Protein AF-A0ABD1BAP6-F1 (afdb_monomer)

Organism: NCBI:txid228776

pLDDT: mean 89.25, std 5.3, range [58.31, 95.31]

Sequence (173 aa):
MDGALLLIAANEPCPQPQTAEHLASVDMMHFEHIIILQNKIDLINEKAAIEQHSAIQKFITNTNAEDAPIVPVSAQLKYNIDVVCEYIVNKIPIPVRDFVSPPKMIVIRSFDVNKPGSEGNAMKGEVAGGSILRGVLRVNQLIEVRPGIVGKDELGNPKYTPIYSRIINLTLC

Solvent-accessible surface area (backbone atoms only — not comparable to full-atom values): 10666 Å² total; per-residue (Å²): 132,81,52,48,76,48,79,41,58,57,81,50,78,69,85,42,72,66,60,52,54,52,50,52,52,43,50,76,67,64,51,80,31,44,40,35,34,36,26,46,49,84,77,51,55,72,69,58,53,54,55,48,50,52,42,49,54,61,68,29,54,97,45,70,46,53,87,36,54,76,44,72,24,21,80,89,82,59,42,55,51,68,59,51,52,51,46,49,66,74,63,42,70,84,75,93,73,51,65,80,51,79,60,42,66,52,74,79,45,77,44,78,79,63,58,92,89,63,54,83,89,74,64,64,73,76,46,78,42,65,48,73,76,30,25,66,88,55,72,70,37,78,46,77,43,78,68,47,52,79,47,64,46,100,84,69,47,84,38,68,44,68,40,78,49,64,36,82,74,84,83,89,131

Structure (mmCIF, N/CA/C/O backbone):
data_AF-A0ABD1BAP6-F1
#
_entry.id   AF-A0ABD1BAP6-F1
#
loop_
_atom_site.group_PDB
_atom_site.id
_atom_site.type_symbol
_atom_site.label_atom_id
_atom_site.label_alt_id
_atom_site.label_comp_id
_atom_site.label_asym_id
_atom_site.label_entity_id
_atom_site.label_seq_id
_atom_site.pdbx_PDB_ins_code
_atom_site.Cartn_x
_atom_site.Cartn_y
_atom_site.Cartn_z
_atom_site.occupancy
_atom_site.B_iso_or_equiv
_atom_site.auth_seq_id
_atom_site.auth_comp_id
_atom_site.auth_asym_id
_atom_site.auth_atom_id
_atom_site.pdbx_PDB_model_num
ATOM 1 N N . MET A 1 1 ? -1.976 1.074 -4.741 1.00 72.62 1 MET A N 1
ATOM 2 C CA . MET A 1 1 ? -2.572 0.541 -3.502 1.00 72.62 1 MET A CA 1
ATOM 3 C C . MET A 1 1 ? -4.053 0.487 -3.779 1.00 72.62 1 MET A C 1
ATOM 5 O O . MET A 1 1 ? -4.549 1.443 -4.350 1.00 72.62 1 MET A O 1
ATOM 9 N N . ASP A 1 2 ? -4.707 -0.625 -3.472 1.00 78.88 2 ASP A N 1
ATOM 10 C CA . ASP A 1 2 ? -6.105 -0.849 -3.876 1.00 78.88 2 ASP A CA 1
ATOM 11 C C . ASP A 1 2 ? -7.069 -0.700 -2.676 1.00 78.88 2 ASP A C 1
ATOM 13 O O . ASP A 1 2 ? -8.281 -0.775 -2.817 1.00 78.88 2 ASP A O 1
ATOM 17 N N . GLY A 1 3 ? -6.511 -0.449 -1.488 1.00 86.19 3 GLY A N 1
ATOM 18 C CA . GLY A 1 3 ? -7.207 -0.141 -0.246 1.00 86.19 3 GLY A CA 1
ATOM 19 C C . GLY A 1 3 ? -6.203 0.250 0.841 1.00 86.19 3 GLY A C 1
ATOM 20 O O . GLY A 1 3 ? -4.989 0.085 0.656 1.00 86.19 3 GLY A O 1
ATOM 21 N N . ALA A 1 4 ? -6.697 0.771 1.963 1.00 88.56 4 ALA A N 1
ATOM 22 C CA . ALA A 1 4 ? -5.880 1.231 3.083 1.00 88.56 4 ALA A CA 1
ATOM 23 C C . ALA A 1 4 ? -6.414 0.724 4.433 1.00 88.56 4 ALA A C 1
ATOM 25 O O . ALA A 1 4 ? -7.621 0.636 4.651 1.00 88.56 4 ALA A O 1
ATOM 26 N N . LEU A 1 5 ? -5.498 0.422 5.357 1.00 91.06 5 LEU A N 1
ATOM 27 C CA . LEU A 1 5 ? -5.813 0.110 6.751 1.00 91.06 5 LEU A CA 1
ATOM 28 C C . LEU A 1 5 ? -5.326 1.264 7.631 1.00 91.06 5 LEU A C 1
ATOM 30 O O . LEU A 1 5 ? -4.119 1.503 7.7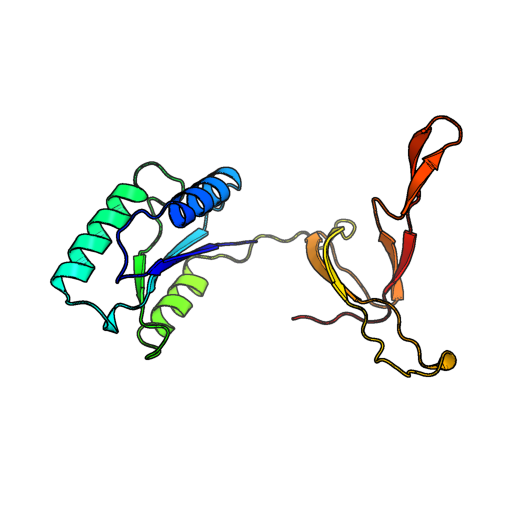16 1.00 91.06 5 LEU A O 1
ATOM 34 N N . LEU A 1 6 ? -6.244 1.974 8.284 1.00 91.06 6 LEU A N 1
ATOM 35 C CA . LEU A 1 6 ? -5.907 3.060 9.203 1.00 91.06 6 LEU A CA 1
ATOM 36 C C . LEU A 1 6 ? -5.822 2.517 10.629 1.00 91.06 6 LEU A C 1
ATOM 38 O O . LEU A 1 6 ? -6.836 2.216 11.250 1.00 91.06 6 LEU A O 1
ATOM 42 N N . LEU A 1 7 ? -4.607 2.394 11.155 1.00 91.88 7 LEU A N 1
ATOM 43 C CA . LEU A 1 7 ? -4.365 1.926 12.519 1.00 91.88 7 LEU A CA 1
ATOM 44 C C . LEU A 1 7 ? -4.417 3.090 13.513 1.00 91.88 7 LEU A C 1
ATOM 46 O O . LEU A 1 7 ? -3.666 4.055 13.382 1.00 91.88 7 LEU A O 1
ATOM 50 N N . ILE A 1 8 ? -5.263 2.961 14.535 1.00 92.06 8 ILE A N 1
ATOM 51 C CA . ILE A 1 8 ? -5.403 3.919 15.635 1.00 92.06 8 ILE A CA 1
ATOM 52 C C . ILE A 1 8 ? -5.196 3.170 16.948 1.00 92.06 8 ILE A C 1
ATOM 54 O O . ILE A 1 8 ? -5.847 2.161 17.217 1.00 92.06 8 ILE A O 1
ATOM 58 N N . ALA A 1 9 ? -4.254 3.639 17.761 1.00 92.31 9 ALA A N 1
ATOM 59 C CA . ALA A 1 9 ? -3.951 3.040 19.052 1.00 92.31 9 ALA A CA 1
ATOM 60 C C . ALA A 1 9 ? -5.021 3.418 20.084 1.00 92.31 9 ALA A C 1
ATOM 62 O O . ALA A 1 9 ? -5.311 4.594 20.294 1.00 92.31 9 ALA A O 1
ATOM 63 N N . ALA A 1 10 ? -5.603 2.421 20.747 1.00 90.62 10 ALA A N 1
ATOM 64 C CA . ALA A 1 10 ? -6.761 2.633 21.597 1.00 90.62 10 ALA A CA 1
ATOM 65 C C . ALA A 1 10 ? -6.418 3.327 22.929 1.00 90.62 10 ALA A C 1
ATOM 67 O O . ALA A 1 10 ? -7.218 4.027 23.538 1.00 90.62 10 ALA A O 1
ATOM 68 N N . ASN A 1 11 ? -5.170 3.164 23.360 1.00 88.88 11 ASN A N 1
ATOM 69 C CA . ASN A 1 11 ? -4.604 3.759 24.565 1.00 88.88 11 ASN A CA 1
ATOM 70 C C . ASN A 1 11 ? -4.135 5.214 24.375 1.00 88.88 11 ASN A C 1
ATOM 72 O O . ASN A 1 11 ? -3.578 5.794 25.305 1.00 88.88 11 ASN A O 1
ATOM 76 N N . GLU A 1 12 ? -4.278 5.779 23.177 1.00 88.50 12 GLU A N 1
ATOM 77 C CA . GLU A 1 12 ? -3.782 7.107 22.825 1.00 88.50 12 GLU A CA 1
ATOM 78 C C . GLU A 1 12 ? -4.941 8.046 22.448 1.00 88.50 12 GLU A C 1
ATOM 80 O O . GLU A 1 12 ? -5.963 7.600 21.914 1.00 88.50 12 GLU A O 1
ATOM 85 N N . PRO A 1 13 ? -4.816 9.358 22.723 1.00 83.50 13 PRO A N 1
ATOM 86 C CA . PRO A 1 13 ? -5.869 10.311 22.402 1.00 83.50 13 PRO A CA 1
ATOM 87 C C . PRO A 1 13 ? -6.060 10.420 20.885 1.00 83.50 13 PRO A C 1
ATOM 89 O O . PRO A 1 13 ? -5.094 10.536 20.131 1.00 83.50 13 PRO A O 1
ATOM 92 N N . CYS A 1 14 ? -7.319 10.408 20.445 1.00 82.50 14 CYS A N 1
ATOM 93 C CA . CYS A 1 14 ? -7.707 10.593 19.050 1.00 82.50 14 CYS A CA 1
ATOM 94 C C . CYS A 1 14 ? -8.337 11.986 18.863 1.00 82.50 14 CYS A C 1
ATOM 96 O O . CYS A 1 14 ? -9.224 12.335 19.648 1.00 82.50 14 CYS A O 1
ATOM 98 N N . PRO A 1 15 ? -7.951 12.760 17.830 1.00 80.06 15 PRO A N 1
ATOM 99 C CA . PRO A 1 15 ? -6.981 12.433 16.778 1.00 80.06 15 PRO A CA 1
ATOM 100 C C . PRO A 1 15 ? -5.526 12.759 17.151 1.00 80.06 15 PRO A C 1
ATOM 102 O O . PRO A 1 15 ? -5.247 13.741 17.836 1.00 80.06 15 PRO A O 1
ATOM 105 N N . GLN A 1 16 ? -4.586 11.962 16.635 1.00 85.88 16 GLN A N 1
ATOM 106 C CA . GLN A 1 16 ? -3.162 12.303 16.652 1.00 85.88 16 GLN A CA 1
ATOM 107 C C . GLN A 1 16 ? -2.760 13.063 15.381 1.00 85.88 16 GLN A C 1
ATOM 109 O O . GLN A 1 16 ? -3.329 12.794 14.320 1.00 85.88 16 GLN A O 1
ATOM 114 N N . PRO A 1 17 ? -1.729 13.932 15.435 1.00 85.88 17 PRO A N 1
ATOM 115 C CA . PRO A 1 17 ? -1.221 14.630 14.252 1.00 85.88 17 PRO A CA 1
ATOM 116 C C . PRO A 1 17 ? -0.864 13.683 13.096 1.00 85.88 17 PRO A C 1
ATOM 118 O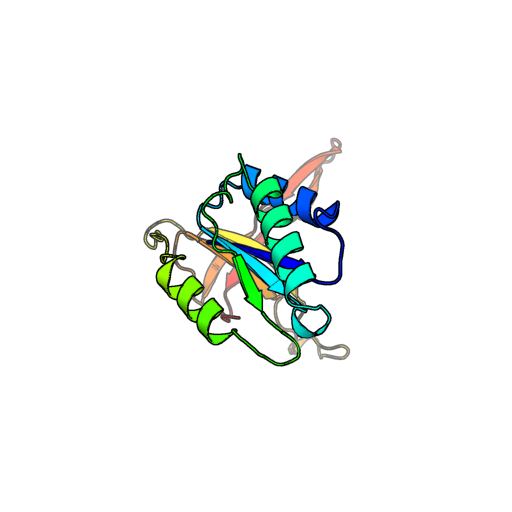 O . PRO A 1 17 ? -1.244 13.932 11.959 1.00 85.88 17 PRO A O 1
ATOM 121 N N . GLN A 1 18 ? -0.232 12.541 13.396 1.00 86.00 18 GLN A N 1
ATOM 122 C CA . GLN A 1 18 ? 0.123 11.534 12.386 1.00 86.00 18 GLN A CA 1
ATOM 123 C C . GLN A 1 18 ? -1.112 10.900 11.734 1.00 86.00 18 GLN A C 1
ATOM 125 O O . GLN A 1 18 ? -1.151 10.703 10.522 1.00 86.00 18 GLN A O 1
ATOM 130 N N . THR A 1 19 ? -2.150 10.600 12.521 1.00 85.56 19 THR A N 1
ATOM 131 C CA . THR A 1 19 ? -3.412 10.054 12.001 1.00 85.56 19 THR A CA 1
ATOM 132 C C . THR A 1 19 ? -4.099 11.054 11.071 1.00 85.56 19 THR A C 1
ATOM 134 O O . THR A 1 19 ? -4.644 10.649 10.047 1.00 85.56 19 THR A O 1
ATOM 137 N N . ALA A 1 20 ? -4.026 12.352 11.384 1.00 85.81 20 ALA A N 1
ATOM 138 C CA . ALA A 1 20 ? -4.556 13.412 10.532 1.00 85.81 20 ALA A CA 1
ATOM 139 C C . ALA A 1 20 ? -3.790 13.578 9.220 1.00 85.81 20 ALA A C 1
ATOM 141 O O . ALA A 1 20 ? -4.417 13.663 8.167 1.00 85.81 20 ALA A O 1
ATOM 142 N N . GLU A 1 21 ? -2.461 13.540 9.252 1.00 86.31 21 GLU A N 1
ATOM 143 C CA . GLU A 1 21 ? -1.644 13.590 8.035 1.00 86.31 21 GLU A CA 1
ATOM 144 C C . GLU A 1 21 ? -1.879 12.376 7.124 1.00 86.31 21 GLU A C 1
ATOM 146 O O . GLU A 1 21 ? -2.013 12.520 5.903 1.00 86.31 21 GLU A O 1
ATOM 151 N N . HIS A 1 22 ? -1.976 11.176 7.704 1.00 86.06 22 HIS A N 1
ATOM 152 C CA . HIS A 1 22 ? -2.268 9.965 6.942 1.00 86.06 22 HIS A CA 1
ATOM 153 C C . HIS A 1 22 ? -3.671 9.999 6.337 1.00 86.06 22 HIS A C 1
ATOM 155 O O . HIS A 1 22 ? -3.816 9.684 5.157 1.00 86.06 22 HIS A O 1
ATOM 161 N N . LEU A 1 23 ? -4.688 10.413 7.103 1.00 83.62 23 LEU A N 1
ATOM 162 C CA . LEU A 1 23 ? -6.051 10.519 6.587 1.00 83.62 23 LEU A CA 1
ATOM 163 C C . LEU A 1 23 ? -6.136 11.557 5.464 1.00 83.62 23 LEU A C 1
ATOM 165 O O . LEU A 1 23 ? -6.698 11.252 4.420 1.00 83.62 23 LEU A O 1
ATOM 169 N N . ALA A 1 24 ? -5.500 12.722 5.616 1.00 85.12 24 ALA A N 1
ATOM 170 C CA . ALA A 1 24 ? -5.448 13.739 4.564 1.00 85.12 24 ALA A CA 1
ATOM 171 C C . ALA A 1 24 ? -4.769 13.219 3.285 1.00 85.12 24 ALA A C 1
ATOM 173 O O . ALA A 1 24 ? -5.245 13.457 2.178 1.00 85.12 24 ALA A O 1
ATOM 174 N N . SER A 1 25 ? -3.682 12.456 3.424 1.00 83.50 25 SER A N 1
ATOM 175 C CA . SER A 1 25 ? -2.994 11.845 2.279 1.00 83.50 25 SER A CA 1
ATOM 176 C C . SER A 1 25 ? -3.877 10.821 1.561 1.00 83.50 25 SER A C 1
ATOM 178 O O . SER A 1 25 ? -3.926 10.790 0.333 1.00 83.50 25 SER A O 1
ATOM 180 N N . VAL A 1 26 ? -4.586 9.989 2.324 1.00 81.81 26 VAL A N 1
ATOM 181 C CA . VAL A 1 26 ? -5.533 8.987 1.813 1.00 81.81 26 VAL A CA 1
ATOM 182 C C . VAL A 1 26 ? -6.713 9.656 1.103 1.00 81.81 26 VAL A C 1
ATOM 184 O O . VAL A 1 26 ? -7.113 9.204 0.029 1.00 81.81 26 VAL A O 1
ATOM 187 N N . ASP A 1 27 ? -7.207 10.763 1.655 1.00 81.62 27 ASP A N 1
ATOM 188 C CA . ASP A 1 27 ? -8.289 11.570 1.094 1.00 81.62 27 ASP A CA 1
ATOM 189 C C . ASP A 1 27 ? -7.891 12.170 -0.267 1.00 81.62 27 ASP A C 1
ATOM 191 O O . ASP A 1 27 ? -8.634 12.055 -1.243 1.00 81.62 27 ASP A O 1
ATOM 195 N N . MET A 1 28 ? -6.661 12.691 -0.373 1.00 81.56 28 MET A N 1
ATOM 196 C CA . MET A 1 28 ? -6.085 13.206 -1.624 1.00 81.56 28 MET A CA 1
ATOM 197 C C . MET A 1 28 ? -5.821 12.122 -2.677 1.00 81.56 28 MET A C 1
ATOM 199 O O . MET A 1 28 ? -5.870 12.401 -3.873 1.00 81.56 28 MET A O 1
ATOM 203 N N . MET A 1 29 ? -5.498 10.897 -2.254 1.00 78.81 29 MET A N 1
ATOM 204 C CA . MET A 1 29 ? -5.275 9.767 -3.164 1.00 78.81 29 MET A CA 1
ATOM 205 C C . MET A 1 29 ? -6.580 9.107 -3.633 1.00 78.81 29 MET A C 1
ATOM 207 O O . MET A 1 29 ? -6.518 8.212 -4.475 1.00 78.81 29 MET A O 1
ATOM 211 N N . HIS A 1 30 ? -7.735 9.556 -3.124 1.00 73.75 30 HIS A N 1
ATOM 212 C CA . HIS A 1 30 ? -9.066 9.037 -3.449 1.00 73.75 30 HIS A CA 1
ATOM 213 C C . HIS A 1 30 ? -9.185 7.519 -3.262 1.00 73.75 30 HIS A C 1
ATOM 215 O O . HIS A 1 30 ? -9.751 6.815 -4.098 1.00 73.75 30 HIS A O 1
ATOM 221 N N . PHE A 1 31 ? -8.639 6.989 -2.163 1.00 77.25 31 PHE A N 1
ATOM 222 C CA . PHE A 1 31 ? -8.901 5.596 -1.813 1.00 77.25 31 PHE A CA 1
ATOM 223 C C . PHE A 1 31 ? -10.341 5.443 -1.322 1.00 77.25 31 PHE A C 1
ATOM 225 O O . PHE A 1 31 ? -10.697 5.956 -0.268 1.00 77.25 31 PHE A O 1
ATOM 232 N N . GLU A 1 32 ? -11.145 4.688 -2.068 1.00 75.62 32 GLU A N 1
ATOM 233 C CA . GLU A 1 32 ? -12.538 4.388 -1.707 1.00 75.62 32 GLU A CA 1
ATOM 234 C C . GLU A 1 32 ? -12.645 3.292 -0.634 1.00 75.62 32 GLU A C 1
ATOM 236 O O . GLU A 1 32 ? -13.639 3.192 0.081 1.00 75.62 32 GLU A O 1
ATOM 241 N N . HIS A 1 33 ? -11.624 2.440 -0.515 1.00 87.38 33 HIS A N 1
ATOM 242 C CA . HIS A 1 33 ? -11.662 1.264 0.350 1.00 87.38 33 HIS A CA 1
ATOM 243 C C . HIS A 1 33 ? -10.725 1.433 1.544 1.00 87.38 33 HIS A C 1
ATOM 245 O O . HIS A 1 33 ? -9.533 1.120 1.477 1.00 87.38 33 HIS A O 1
ATOM 251 N N . ILE A 1 34 ? -11.278 1.929 2.649 1.00 90.06 34 ILE A N 1
ATOM 252 C CA . ILE A 1 34 ? -10.555 2.167 3.901 1.00 90.06 34 ILE A CA 1
ATOM 253 C C . ILE A 1 34 ? -11.187 1.314 5.001 1.00 90.06 34 ILE A C 1
ATOM 255 O O . ILE A 1 34 ? -12.408 1.238 5.115 1.00 90.06 34 ILE A O 1
ATOM 259 N N . ILE A 1 35 ? -10.358 0.673 5.823 1.00 92.25 35 ILE A N 1
ATOM 260 C CA . ILE A 1 35 ? -10.787 -0.027 7.040 1.00 92.25 35 ILE A CA 1
ATOM 261 C C . ILE A 1 35 ? -10.016 0.573 8.210 1.00 92.25 35 ILE A C 1
ATOM 263 O O . ILE A 1 35 ? -8.788 0.683 8.162 1.00 92.25 35 ILE A O 1
ATOM 267 N N . ILE A 1 36 ? -10.722 0.961 9.266 1.00 92.62 36 ILE A N 1
ATOM 268 C CA . ILE A 1 36 ? -10.122 1.569 10.450 1.00 92.62 36 ILE A CA 1
ATOM 269 C C . ILE A 1 36 ? -9.962 0.491 11.516 1.00 92.62 36 ILE A C 1
ATOM 271 O O . ILE A 1 36 ? -10.895 -0.241 11.832 1.00 92.62 36 ILE A O 1
ATOM 275 N N . LEU A 1 37 ? -8.766 0.390 12.081 1.00 94.56 37 LEU A N 1
ATOM 276 C CA . LEU A 1 37 ? -8.400 -0.603 13.079 1.00 94.56 37 LEU A CA 1
ATOM 277 C C . LEU A 1 37 ? -8.112 0.096 14.405 1.00 94.56 37 LEU A C 1
ATOM 279 O O . LEU A 1 37 ? -7.094 0.775 14.548 1.00 94.56 37 LEU A O 1
ATOM 283 N N . GLN A 1 38 ? -8.988 -0.103 15.387 1.00 94.12 38 GLN A N 1
ATOM 284 C CA . GLN A 1 38 ? -8.774 0.350 16.760 1.00 94.12 38 GLN A CA 1
ATOM 285 C C . GLN A 1 38 ? -7.949 -0.713 17.496 1.00 94.12 38 GLN A C 1
ATOM 287 O O . GLN A 1 38 ? -8.482 -1.702 17.991 1.00 94.12 38 GLN A O 1
ATOM 292 N N . ASN A 1 39 ? -6.627 -0.546 17.503 1.00 93.81 39 ASN A N 1
ATOM 293 C CA . ASN A 1 39 ? -5.670 -1.522 18.028 1.00 93.81 39 ASN A CA 1
ATOM 294 C C . ASN A 1 39 ? -5.374 -1.300 19.521 1.00 93.81 39 ASN A C 1
ATOM 296 O O . ASN A 1 39 ? -5.543 -0.196 20.011 1.00 93.81 39 ASN A O 1
ATOM 300 N N . LYS A 1 40 ? -4.828 -2.292 20.235 1.00 93.00 40 LYS A N 1
ATOM 301 C CA . LYS A 1 40 ? -4.507 -2.228 21.681 1.00 93.00 40 LYS A CA 1
ATOM 302 C C . LYS A 1 40 ? -5.742 -2.090 22.589 1.00 93.00 40 LYS A C 1
ATOM 304 O O . LYS A 1 40 ? -5.662 -1.488 23.661 1.00 93.00 40 LYS A O 1
ATOM 309 N N . ILE A 1 41 ? -6.886 -2.645 22.179 1.00 92.06 41 ILE A N 1
ATOM 310 C CA . ILE A 1 41 ? -8.118 -2.649 22.997 1.00 92.06 41 ILE A CA 1
ATOM 311 C C . ILE A 1 41 ? -7.933 -3.392 24.331 1.00 92.06 41 ILE A C 1
ATOM 313 O O . ILE A 1 41 ? -8.668 -3.152 25.277 1.00 92.06 41 ILE A O 1
ATOM 317 N N . ASP A 1 42 ? -6.926 -4.263 24.418 1.00 91.12 42 ASP A N 1
ATOM 318 C CA . ASP A 1 42 ? -6.539 -5.007 25.618 1.00 91.12 42 ASP A CA 1
ATOM 319 C C . ASP A 1 42 ? -5.965 -4.126 26.740 1.00 91.12 42 ASP A C 1
ATOM 321 O O . ASP A 1 42 ? -5.944 -4.545 27.895 1.00 91.12 42 ASP A O 1
ATOM 325 N N . LEU A 1 43 ? -5.525 -2.905 26.420 1.00 91.81 43 LEU A N 1
ATOM 326 C CA . LEU A 1 43 ? -4.942 -1.969 27.385 1.00 91.81 43 LEU A CA 1
ATOM 327 C C . LEU A 1 43 ? -5.959 -0.998 27.995 1.00 91.81 43 LEU A C 1
ATOM 329 O O . LEU A 1 43 ? -5.592 -0.195 28.855 1.00 91.81 43 LEU A O 1
ATOM 333 N N . ILE A 1 44 ? -7.210 -1.022 27.536 1.00 92.50 44 ILE A N 1
ATOM 334 C CA . ILE A 1 44 ? -8.233 -0.055 27.931 1.00 92.50 44 ILE A CA 1
ATOM 335 C C . ILE A 1 44 ? -9.525 -0.742 28.371 1.00 92.50 44 ILE A C 1
ATOM 337 O O . ILE A 1 44 ? -9.809 -1.884 28.025 1.00 92.50 44 ILE A O 1
ATOM 341 N N . ASN A 1 45 ? -10.336 -0.011 29.134 1.00 93.81 45 ASN A N 1
ATOM 342 C CA . ASN A 1 45 ? -11.656 -0.476 29.545 1.00 93.81 45 ASN A CA 1
ATOM 343 C C . ASN A 1 45 ? -12.688 -0.256 28.429 1.00 93.81 45 ASN A C 1
ATOM 345 O O . ASN A 1 45 ? -12.562 0.669 27.627 1.00 93.81 45 ASN A O 1
ATOM 349 N N . GLU A 1 46 ? -13.777 -1.024 28.460 1.00 91.38 46 GLU A N 1
ATOM 350 C CA . GLU A 1 46 ? -14.882 -0.942 27.492 1.00 91.38 46 GLU A CA 1
ATOM 351 C C . GLU A 1 46 ? -15.426 0.486 27.308 1.00 91.38 46 GLU A C 1
ATOM 353 O O . GLU A 1 46 ? -15.602 0.948 26.185 1.00 91.38 46 GLU A O 1
ATOM 358 N N . LYS A 1 47 ? -15.610 1.235 28.405 1.00 93.00 47 LYS A N 1
ATOM 359 C CA . LYS A 1 47 ? -16.075 2.633 28.344 1.00 93.00 47 LYS A CA 1
ATOM 360 C C . LYS A 1 47 ? -15.131 3.529 27.542 1.00 93.00 47 LYS A C 1
ATOM 362 O O . LYS A 1 47 ? -15.586 4.276 26.684 1.00 93.00 47 LYS A O 1
ATOM 367 N N . ALA A 1 48 ? -13.826 3.412 27.790 1.00 91.25 48 ALA A N 1
ATOM 368 C CA . ALA A 1 48 ? -12.817 4.183 27.071 1.00 91.25 48 ALA A CA 1
ATOM 369 C C . ALA A 1 48 ? -12.772 3.789 25.586 1.00 91.25 48 ALA A C 1
ATOM 371 O O . ALA A 1 48 ? -12.621 4.652 24.724 1.00 91.25 48 ALA A O 1
ATOM 372 N N . ALA A 1 49 ? -12.974 2.503 25.276 1.00 91.38 49 ALA A N 1
ATOM 373 C CA . ALA A 1 49 ? -13.022 2.022 23.898 1.00 91.38 49 ALA A CA 1
ATOM 374 C C . ALA A 1 49 ? -14.205 2.628 23.126 1.00 91.38 49 ALA A C 1
ATOM 376 O O . ALA A 1 49 ? -14.027 3.066 21.989 1.00 91.38 49 ALA A O 1
ATOM 377 N N . ILE A 1 50 ? -15.382 2.710 23.758 1.00 93.38 50 ILE A N 1
ATOM 378 C CA . ILE A 1 50 ? -16.595 3.316 23.183 1.00 93.38 50 ILE A CA 1
ATOM 379 C C . ILE A 1 50 ? -16.430 4.832 23.005 1.00 93.38 50 ILE A C 1
ATOM 381 O O . ILE A 1 50 ? -16.778 5.376 21.955 1.00 93.38 50 ILE A O 1
ATOM 385 N N . GLU A 1 51 ? -15.881 5.528 24.003 1.00 92.81 51 GLU A N 1
ATOM 386 C CA . GLU A 1 51 ? -15.610 6.970 23.917 1.00 92.81 51 GLU A CA 1
ATOM 387 C C . GLU A 1 51 ? -14.669 7.287 22.755 1.00 92.81 51 GLU A C 1
ATOM 389 O O . GLU A 1 51 ? -14.928 8.192 21.955 1.00 92.81 51 GLU A O 1
ATOM 394 N N . GLN A 1 52 ? -13.608 6.497 22.614 1.00 92.19 52 GLN A N 1
ATOM 395 C CA . GLN A 1 52 ? -12.665 6.657 21.524 1.00 92.19 52 GLN A CA 1
ATOM 396 C C . GLN A 1 52 ? -13.271 6.283 20.169 1.00 92.19 52 GLN A C 1
ATOM 398 O O . GLN A 1 52 ? -13.019 6.981 19.192 1.00 92.19 52 GLN A O 1
ATOM 403 N N . HIS A 1 53 ? -14.105 5.244 20.097 1.00 92.62 53 HIS A N 1
ATOM 404 C CA . HIS A 1 53 ? -14.843 4.910 18.879 1.00 92.62 53 HIS A CA 1
ATOM 405 C C . HIS A 1 53 ? -15.689 6.102 18.404 1.00 92.62 53 HIS A C 1
ATOM 407 O O . HIS A 1 53 ? -15.632 6.474 17.233 1.00 92.62 53 HIS A O 1
ATOM 413 N N . SER A 1 54 ? -16.389 6.781 19.321 1.00 93.00 54 SER A N 1
ATOM 414 C CA . SER A 1 54 ? -17.132 8.006 18.997 1.00 93.00 54 SER A CA 1
ATOM 415 C C . SER A 1 54 ? -16.215 9.153 18.555 1.00 93.00 54 SER A C 1
ATOM 417 O O . SER A 1 54 ? -16.567 9.909 17.649 1.00 93.00 54 SER A O 1
ATOM 419 N N . ALA A 1 55 ? -15.030 9.294 19.158 1.00 92.06 55 ALA A N 1
ATOM 420 C CA . ALA A 1 55 ? -14.045 10.291 18.741 1.00 92.06 55 ALA A CA 1
ATOM 421 C C . ALA A 1 55 ? -13.515 10.025 17.321 1.00 92.06 55 ALA A C 1
ATOM 423 O O . ALA A 1 55 ? -13.416 10.959 16.527 1.00 92.06 55 ALA A O 1
ATOM 424 N N . ILE A 1 56 ? -13.235 8.763 16.984 1.00 91.88 56 ILE A N 1
ATOM 425 C CA . ILE A 1 56 ? -12.832 8.340 15.636 1.00 91.88 56 ILE A CA 1
ATOM 426 C C . ILE A 1 56 ? -13.960 8.628 14.644 1.00 91.88 56 ILE A C 1
ATOM 428 O O . ILE A 1 56 ? -13.708 9.231 13.608 1.00 91.88 56 ILE A O 1
ATOM 432 N N . GLN A 1 57 ? -15.205 8.280 14.979 1.00 91.69 57 GLN A N 1
ATOM 433 C CA . GLN A 1 57 ? -16.361 8.527 14.114 1.00 91.69 57 GLN A CA 1
ATOM 434 C C . GLN A 1 57 ? -16.554 10.022 13.810 1.00 91.69 57 GLN A C 1
ATOM 436 O O . GLN A 1 57 ? -16.776 10.401 12.663 1.00 91.69 57 GLN A O 1
ATOM 441 N N . LYS A 1 58 ? -16.395 10.892 14.815 1.00 91.25 58 LYS A N 1
ATOM 442 C CA . LYS A 1 58 ? -16.414 12.354 14.621 1.00 91.25 58 LYS A CA 1
ATOM 443 C C . LYS A 1 58 ? -15.253 12.844 13.761 1.00 91.25 58 LYS A C 1
ATOM 445 O O . LYS A 1 58 ? -15.417 13.791 13.003 1.00 91.25 58 LYS A O 1
ATOM 450 N N . PHE A 1 59 ? -14.087 12.220 13.899 1.00 89.19 59 PHE A N 1
ATOM 451 C CA . PHE A 1 59 ? -12.886 12.583 13.157 1.00 89.19 59 PHE A CA 1
ATOM 452 C C . PHE A 1 59 ? -12.976 12.233 11.664 1.00 89.19 59 PHE A C 1
ATOM 454 O O . PHE A 1 59 ? -12.488 12.995 10.837 1.00 89.19 59 PHE A O 1
ATOM 461 N N . ILE A 1 60 ? -13.629 11.122 11.319 1.00 89.44 60 ILE A N 1
ATOM 462 C CA . ILE A 1 60 ? -13.824 10.695 9.922 1.00 89.44 60 ILE A CA 1
ATOM 463 C C . ILE A 1 60 ? -15.047 11.331 9.252 1.00 89.44 60 ILE A C 1
ATOM 465 O O . ILE A 1 60 ? -15.194 11.218 8.037 1.00 89.44 60 ILE A O 1
ATOM 469 N N . THR A 1 61 ? -15.920 11.996 10.016 1.00 87.69 61 THR A N 1
ATOM 470 C CA . THR A 1 61 ? -17.107 12.665 9.464 1.00 87.69 61 THR A CA 1
ATOM 471 C C . THR A 1 61 ? -16.665 13.749 8.470 1.00 87.69 61 THR A C 1
ATOM 473 O O . THR A 1 61 ? -15.859 14.609 8.834 1.00 87.69 61 THR A O 1
ATOM 476 N N . ASN A 1 62 ? -17.222 13.764 7.253 1.00 84.50 62 ASN A N 1
ATOM 477 C CA . ASN A 1 62 ? -16.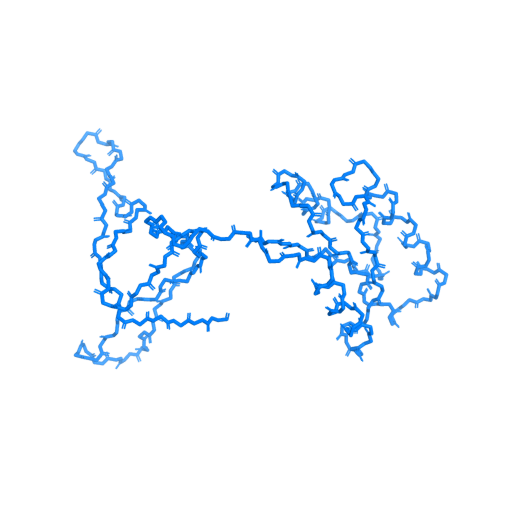819 14.632 6.129 1.00 84.50 62 ASN A CA 1
ATOM 478 C C . ASN A 1 62 ? -15.467 14.293 5.469 1.00 84.50 62 ASN A C 1
ATOM 480 O O . ASN A 1 62 ? -14.828 15.175 4.895 1.00 84.50 62 ASN A O 1
ATOM 484 N N . THR A 1 63 ? -15.017 13.042 5.542 1.00 85.31 63 THR A N 1
ATOM 485 C CA . THR A 1 63 ? -13.831 12.563 4.806 1.00 85.31 63 THR A CA 1
ATOM 486 C C . THR A 1 63 ? -14.204 11.367 3.935 1.00 85.31 63 THR A C 1
ATOM 488 O O . THR A 1 63 ? -15.240 10.742 4.165 1.00 85.31 63 THR A O 1
ATOM 491 N N . ASN A 1 64 ? -13.345 10.965 2.992 1.00 83.12 64 ASN A N 1
ATOM 492 C CA . ASN A 1 64 ? -13.563 9.740 2.203 1.00 83.12 64 ASN A CA 1
ATOM 493 C C . ASN A 1 64 ? -13.628 8.452 3.060 1.00 83.12 64 ASN A C 1
ATOM 495 O O . ASN A 1 64 ? -13.959 7.387 2.546 1.00 83.12 64 ASN A O 1
ATOM 499 N N . ALA A 1 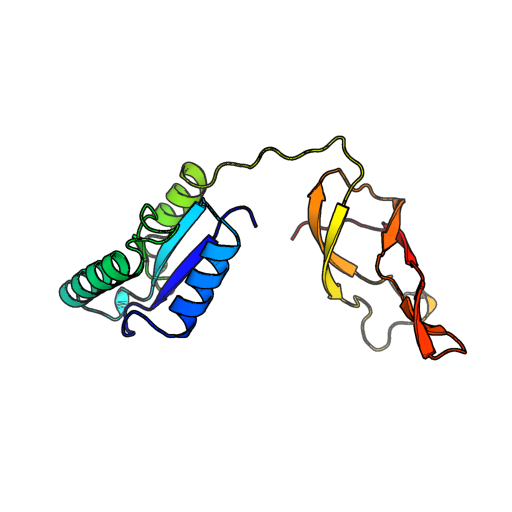65 ? -13.321 8.531 4.361 1.00 84.44 65 ALA A N 1
ATOM 500 C CA . ALA A 1 65 ? -13.405 7.425 5.311 1.00 84.44 65 ALA A CA 1
ATOM 501 C C . ALA A 1 65 ? -14.700 7.409 6.147 1.00 84.44 65 ALA A C 1
ATOM 503 O O . ALA A 1 65 ? -14.768 6.642 7.103 1.00 84.44 65 ALA A O 1
ATOM 504 N N . GLU A 1 66 ? -15.711 8.228 5.843 1.00 86.00 66 GLU A N 1
ATOM 505 C CA . GLU A 1 66 ? -16.944 8.315 6.647 1.00 86.00 66 GLU A CA 1
ATOM 506 C C . GLU A 1 66 ? -17.689 6.971 6.763 1.00 86.00 66 GLU A C 1
ATOM 508 O O . GLU A 1 66 ? -18.116 6.589 7.852 1.00 86.00 66 GLU A O 1
ATOM 513 N N . ASP A 1 67 ? -17.746 6.210 5.668 1.00 86.56 67 ASP A N 1
ATOM 514 C CA . ASP A 1 67 ? -18.371 4.880 5.611 1.00 86.56 67 ASP A CA 1
ATOM 515 C C . ASP A 1 67 ? -17.412 3.731 5.986 1.00 86.56 67 ASP A C 1
ATOM 517 O O . ASP A 1 67 ? -17.750 2.545 5.851 1.00 86.56 67 ASP A O 1
ATOM 521 N N . ALA A 1 68 ? -16.190 4.047 6.430 1.00 90.31 68 ALA A N 1
ATOM 522 C CA . ALA A 1 68 ? -15.186 3.040 6.745 1.00 90.31 68 ALA A CA 1
ATOM 523 C C . ALA A 1 68 ? -15.551 2.275 8.034 1.00 90.31 68 ALA A C 1
ATOM 525 O O . ALA A 1 68 ? -15.795 2.888 9.077 1.00 90.31 68 ALA A O 1
ATOM 526 N N . PRO A 1 69 ? -15.536 0.927 8.024 1.00 92.00 69 PRO A N 1
ATOM 527 C CA . PRO A 1 69 ? -15.788 0.147 9.227 1.00 92.00 69 PRO A CA 1
ATOM 528 C C . PRO A 1 69 ? -14.655 0.339 10.242 1.00 92.00 69 PRO A C 1
ATOM 530 O O . PRO A 1 69 ? -13.474 0.258 9.895 1.00 92.00 69 PRO A O 1
ATOM 533 N N . ILE A 1 70 ? -15.024 0.545 11.509 1.00 93.50 70 ILE A N 1
ATOM 534 C CA . ILE A 1 70 ? -14.091 0.621 12.638 1.00 93.50 70 ILE A CA 1
ATOM 535 C C . ILE A 1 70 ? -14.098 -0.730 13.356 1.00 93.50 70 ILE A C 1
ATOM 537 O O . ILE A 1 70 ? -15.082 -1.093 14.000 1.00 93.50 70 ILE A O 1
ATOM 541 N N . VAL A 1 71 ? -12.997 -1.472 13.252 1.00 94.12 71 VAL A N 1
ATOM 542 C CA . VAL A 1 71 ? -12.849 -2.806 13.846 1.00 94.12 71 VAL A CA 1
ATOM 543 C C . VAL A 1 71 ? -11.935 -2.728 15.074 1.00 94.12 71 VAL A C 1
ATOM 545 O O . VAL A 1 71 ? -10.759 -2.374 14.935 1.00 94.12 71 VAL A O 1
ATOM 548 N N . PRO A 1 72 ? -12.428 -3.061 16.281 1.00 94.06 72 PRO A N 1
ATOM 549 C CA . PRO A 1 72 ? -11.589 -3.167 17.466 1.00 94.06 72 PRO A CA 1
ATOM 550 C C . PRO A 1 72 ? -10.769 -4.456 17.409 1.00 94.06 72 PRO A C 1
ATOM 552 O O . PRO A 1 72 ? -11.321 -5.547 17.249 1.00 94.06 72 PRO A O 1
ATOM 555 N N . VAL A 1 73 ? -9.450 -4.337 17.548 1.00 95.25 73 VAL A N 1
ATOM 556 C CA . VAL A 1 73 ? -8.503 -5.453 17.448 1.00 95.25 73 VAL A CA 1
ATOM 557 C C . VAL A 1 73 ? -7.451 -5.401 18.549 1.00 95.25 73 VAL A C 1
ATOM 559 O O . VAL A 1 73 ? -7.066 -4.337 19.036 1.00 95.25 73 VAL A O 1
ATOM 562 N N . SER A 1 74 ? -6.920 -6.568 18.909 1.00 94.06 74 SER A N 1
ATOM 563 C CA . SER A 1 74 ? -5.681 -6.660 19.684 1.00 94.06 74 SER A CA 1
ATOM 564 C C . SER A 1 74 ? -4.648 -7.401 18.853 1.00 94.06 74 SER A C 1
ATOM 566 O O . SER A 1 74 ? -4.685 -8.627 18.753 1.00 94.06 74 SER A O 1
ATOM 568 N N . ALA A 1 75 ? -3.710 -6.667 18.249 1.00 91.81 75 ALA A N 1
ATOM 569 C CA . ALA A 1 75 ? -2.638 -7.275 17.462 1.00 91.81 75 ALA A CA 1
ATOM 570 C C . ALA A 1 75 ? -1.725 -8.179 18.314 1.00 91.81 75 ALA A C 1
ATOM 572 O O . ALA A 1 75 ? -1.196 -9.169 17.811 1.00 91.81 75 ALA A O 1
ATOM 573 N N . GLN A 1 76 ? -1.565 -7.863 19.606 1.00 91.69 76 GLN A N 1
ATOM 574 C CA . GLN A 1 76 ? -0.728 -8.629 20.532 1.00 91.69 76 GLN A CA 1
ATOM 575 C C . GLN A 1 76 ? -1.371 -9.965 20.916 1.00 91.69 76 GLN A C 1
ATOM 577 O O . GLN A 1 76 ? -0.706 -11.000 20.875 1.00 91.69 76 GLN A O 1
ATOM 582 N N . LEU A 1 77 ? -2.661 -9.949 21.259 1.00 93.31 77 LEU A N 1
ATOM 583 C CA . LEU A 1 77 ? -3.404 -11.151 21.654 1.00 93.31 77 LEU A CA 1
ATOM 584 C C . LEU A 1 77 ? -4.063 -11.870 20.469 1.00 93.31 77 LEU A C 1
ATOM 586 O O . LEU A 1 77 ? -4.605 -12.957 20.635 1.00 93.31 77 LEU A O 1
ATOM 590 N N . LYS A 1 78 ? -3.977 -11.285 19.270 1.00 92.88 78 LYS A N 1
ATOM 591 C CA . LYS A 1 78 ? -4.558 -11.777 18.015 1.00 92.88 78 LYS A CA 1
ATOM 592 C C . LYS A 1 78 ? -6.086 -11.912 18.034 1.00 92.88 78 LYS A C 1
ATOM 594 O O . LYS A 1 78 ? -6.637 -12.767 17.346 1.00 92.88 78 LYS A O 1
ATOM 599 N N . TYR A 1 79 ? -6.770 -11.043 18.775 1.00 92.38 79 TYR A N 1
ATOM 600 C CA . TYR A 1 79 ? -8.235 -10.981 18.777 1.00 92.38 79 TYR A CA 1
ATOM 601 C C . TYR A 1 79 ? -8.778 -10.181 17.589 1.00 92.38 79 TYR A C 1
ATOM 603 O O . TYR A 1 79 ? -8.199 -9.157 17.215 1.00 92.38 79 TYR A O 1
ATOM 611 N N . ASN A 1 80 ? -9.911 -10.640 17.044 1.00 91.44 80 ASN A N 1
ATOM 612 C CA . ASN A 1 80 ? -10.661 -10.046 15.928 1.00 91.44 80 ASN A CA 1
ATOM 613 C C . ASN A 1 80 ? -9.885 -9.914 14.605 1.00 91.44 80 ASN A C 1
ATOM 615 O O . ASN A 1 80 ? -10.266 -9.138 13.729 1.00 91.44 80 ASN A O 1
ATOM 619 N N . ILE A 1 81 ? -8.792 -10.663 14.429 1.00 92.44 81 ILE A N 1
ATOM 620 C CA . ILE A 1 81 ? -8.046 -10.681 13.159 1.00 92.44 81 ILE A CA 1
ATOM 621 C C . ILE A 1 81 ? -8.871 -11.348 12.050 1.00 92.44 81 ILE A C 1
ATOM 623 O O . ILE A 1 81 ? -8.832 -10.916 10.903 1.00 92.44 81 ILE A O 1
ATOM 627 N N . ASP A 1 82 ? -9.633 -12.380 12.394 1.00 93.62 82 ASP A N 1
ATOM 628 C CA . ASP A 1 82 ? -10.590 -13.060 11.521 1.00 93.62 82 ASP A CA 1
ATOM 629 C C . ASP A 1 82 ? -11.633 -12.097 10.943 1.00 93.62 82 ASP A C 1
ATOM 631 O O . ASP A 1 82 ? -11.841 -12.076 9.730 1.00 93.62 82 ASP A O 1
ATOM 635 N N . VAL A 1 83 ? -12.195 -11.229 11.785 1.00 93.31 83 VAL A N 1
ATOM 636 C CA . VAL A 1 83 ? -13.145 -10.190 11.369 1.00 93.31 83 VAL A CA 1
ATOM 637 C C . VAL A 1 83 ? -12.484 -9.194 10.411 1.00 93.31 83 VAL A C 1
ATOM 639 O O . VAL A 1 83 ? -13.069 -8.826 9.395 1.00 93.31 83 VAL A O 1
ATOM 642 N N . VAL A 1 84 ? -11.236 -8.785 10.670 1.00 93.56 84 VAL A N 1
ATOM 643 C CA . VAL A 1 84 ? -10.488 -7.923 9.734 1.00 93.56 84 VAL A CA 1
ATOM 644 C C . VAL A 1 84 ? -10.279 -8.612 8.386 1.00 93.56 84 VAL A C 1
ATOM 646 O O . VAL A 1 84 ? -10.468 -7.979 7.349 1.00 93.56 84 VAL A O 1
ATOM 649 N N . CYS A 1 85 ? -9.925 -9.899 8.377 1.00 92.56 85 CYS A N 1
ATOM 650 C CA . CYS A 1 85 ? -9.791 -10.675 7.144 1.00 92.56 85 CYS A CA 1
ATOM 651 C C . CYS A 1 85 ? -11.109 -10.732 6.362 1.00 92.56 85 CYS A C 1
ATOM 653 O O . CYS A 1 85 ? -11.101 -10.555 5.144 1.00 92.56 85 CYS A O 1
ATOM 655 N N . GLU A 1 86 ? -12.235 -10.928 7.049 1.00 93.50 86 GLU A N 1
ATOM 656 C CA . GLU A 1 86 ? -13.565 -10.899 6.439 1.00 93.50 86 GLU A CA 1
ATOM 657 C C . GLU A 1 86 ? -13.859 -9.536 5.798 1.00 93.50 86 GLU A C 1
ATOM 659 O O . GLU A 1 86 ? -14.264 -9.475 4.634 1.00 93.50 86 GLU A O 1
ATOM 664 N N . TYR A 1 87 ? -13.587 -8.435 6.504 1.00 92.25 87 TYR A N 1
ATOM 665 C CA . TYR A 1 87 ? -13.755 -7.093 5.945 1.00 92.25 87 TYR A CA 1
ATOM 666 C C . TYR A 1 87 ? -12.850 -6.847 4.739 1.00 92.25 87 TYR A C 1
ATOM 668 O O . TYR A 1 87 ? -13.317 -6.281 3.756 1.00 92.25 87 TYR A O 1
ATOM 676 N N . ILE A 1 88 ? -11.591 -7.289 4.765 1.00 91.75 88 ILE A N 1
ATOM 677 C CA . ILE A 1 88 ? -10.676 -7.142 3.622 1.00 91.75 88 ILE A CA 1
ATOM 678 C C . ILE A 1 88 ? -11.252 -7.839 2.385 1.00 91.75 88 ILE A C 1
ATOM 680 O O . ILE A 1 88 ? -11.310 -7.231 1.321 1.00 91.75 88 ILE A O 1
ATOM 684 N N . VAL A 1 89 ? -11.718 -9.082 2.523 1.00 91.00 89 VAL A N 1
ATOM 685 C CA . VAL A 1 89 ? -12.259 -9.860 1.396 1.00 91.00 89 VAL A CA 1
ATOM 686 C C . VAL A 1 89 ? -13.575 -9.276 0.879 1.00 91.00 89 VAL A C 1
ATOM 688 O O . VAL A 1 89 ? -13.789 -9.229 -0.331 1.00 91.00 89 VAL A O 1
ATOM 691 N N . ASN A 1 90 ? -14.451 -8.817 1.775 1.00 89.31 90 ASN A N 1
ATOM 692 C CA . ASN A 1 90 ? -15.797 -8.372 1.411 1.00 89.31 90 ASN A CA 1
ATOM 693 C C . ASN A 1 90 ? -15.877 -6.893 1.002 1.00 89.31 90 ASN A C 1
ATOM 695 O O . ASN A 1 90 ? -16.782 -6.522 0.255 1.00 89.31 90 ASN A O 1
ATOM 699 N N . LYS A 1 91 ? -14.980 -6.032 1.500 1.00 84.75 91 LYS A N 1
ATOM 700 C CA . LYS A 1 91 ? -15.005 -4.580 1.237 1.00 84.75 91 LYS A CA 1
ATOM 701 C C . LYS A 1 91 ? -13.980 -4.113 0.215 1.00 84.75 91 LYS A C 1
ATOM 703 O O . LYS A 1 91 ? -14.212 -3.064 -0.375 1.00 84.75 91 LYS A O 1
ATOM 708 N N . ILE A 1 92 ? -12.879 -4.839 0.013 1.00 87.25 92 ILE A N 1
ATOM 709 C CA . ILE A 1 92 ? -11.837 -4.458 -0.948 1.00 87.25 92 ILE A CA 1
ATOM 710 C C . ILE A 1 92 ? -11.980 -5.346 -2.193 1.00 87.25 92 ILE A C 1
ATOM 712 O O . ILE A 1 92 ? -11.414 -6.443 -2.234 1.00 87.25 92 ILE A O 1
ATOM 716 N N . PRO A 1 93 ? -12.751 -4.922 -3.214 1.00 87.12 93 PRO A N 1
ATOM 717 C CA . PRO A 1 93 ? -12.843 -5.663 -4.459 1.00 87.12 93 PRO A CA 1
ATOM 718 C C . PRO A 1 93 ? -11.489 -5.689 -5.170 1.00 87.12 93 PRO A C 1
AT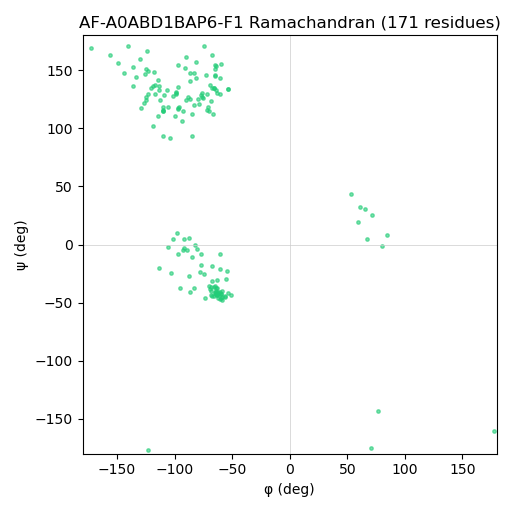OM 720 O O . PRO A 1 93 ? -10.663 -4.784 -5.054 1.00 87.12 93 PRO A O 1
ATOM 723 N N . ILE A 1 94 ? -11.279 -6.730 -5.970 1.00 85.81 94 ILE A N 1
ATOM 724 C CA . ILE A 1 94 ? -10.121 -6.787 -6.859 1.00 85.81 94 ILE A CA 1
ATOM 725 C C . ILE A 1 94 ? -10.365 -5.765 -7.979 1.00 85.81 94 ILE A C 1
ATOM 727 O O . ILE A 1 94 ? -11.333 -5.927 -8.728 1.00 85.81 94 ILE A O 1
ATOM 731 N N . PRO A 1 95 ? -9.520 -4.729 -8.129 1.00 85.12 95 PRO A N 1
ATOM 732 C CA . PRO A 1 95 ? -9.721 -3.738 -9.174 1.00 85.12 95 PRO A CA 1
ATOM 733 C C . PRO A 1 95 ? -9.560 -4.377 -10.552 1.00 85.12 95 PRO A C 1
ATOM 735 O O . PRO A 1 95 ? -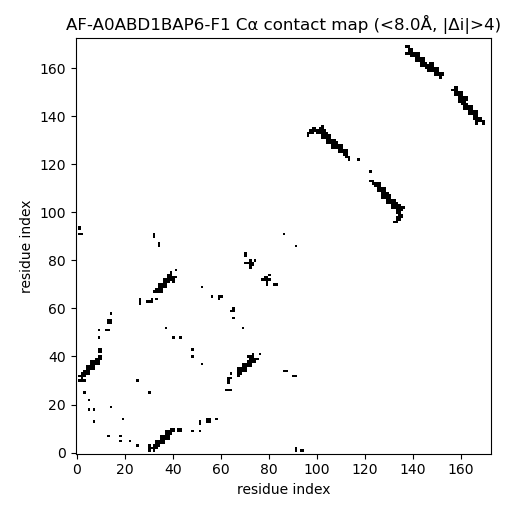8.790 -5.326 -10.742 1.00 85.12 95 PRO A O 1
ATOM 738 N N . VAL A 1 96 ? -10.256 -3.823 -11.542 1.00 86.06 96 VAL A N 1
ATOM 739 C CA . VAL A 1 96 ? -10.104 -4.250 -12.934 1.00 86.06 96 VAL A CA 1
ATOM 740 C C . VAL A 1 96 ? -8.703 -3.870 -13.406 1.00 86.06 96 VAL A C 1
ATOM 742 O O . VAL A 1 96 ? -8.371 -2.693 -13.536 1.00 86.06 96 VAL A O 1
ATOM 745 N N . ARG A 1 97 ? -7.863 -4.878 -13.652 1.00 87.44 97 ARG A N 1
ATOM 746 C CA . ARG A 1 97 ? -6.490 -4.685 -14.128 1.00 87.44 97 ARG A CA 1
ATOM 747 C C . ARG A 1 97 ? -6.420 -4.846 -15.640 1.00 87.44 97 ARG A C 1
ATOM 749 O O . ARG A 1 97 ? -6.967 -5.788 -16.207 1.00 87.44 97 ARG A O 1
ATOM 756 N N . ASP A 1 98 ? -5.701 -3.934 -16.283 1.00 91.19 98 ASP A N 1
ATOM 757 C CA . ASP A 1 98 ? -5.402 -4.012 -17.708 1.00 91.19 98 ASP A CA 1
ATOM 758 C C . ASP A 1 98 ? -4.162 -4.881 -17.933 1.00 91.19 98 ASP A C 1
ATOM 760 O O . ASP A 1 98 ? -3.050 -4.500 -17.568 1.00 91.19 98 ASP A O 1
ATOM 764 N N . PHE A 1 99 ? -4.359 -6.045 -18.548 1.00 91.44 99 PHE A N 1
ATOM 765 C CA . PHE A 1 99 ? -3.292 -6.992 -18.879 1.00 91.44 99 PHE A CA 1
ATOM 766 C C . PHE A 1 99 ? -2.794 -6.874 -20.328 1.00 91.44 99 PHE A C 1
ATOM 768 O O . PHE A 1 99 ? -1.812 -7.527 -20.683 1.00 91.44 99 PHE A O 1
ATOM 775 N N . VAL A 1 100 ? -3.463 -6.074 -21.163 1.00 92.56 100 VAL A N 1
ATOM 776 C CA . VAL A 1 100 ? -3.197 -5.967 -22.607 1.00 92.56 100 VAL A CA 1
ATOM 777 C C . VAL A 1 100 ? -2.265 -4.798 -22.904 1.00 92.56 100 VAL A C 1
ATOM 779 O O . VAL A 1 100 ? -1.392 -4.912 -23.767 1.00 92.56 100 VAL A O 1
ATOM 782 N N . SER A 1 101 ? -2.413 -3.685 -22.183 1.00 93.75 101 SER A N 1
ATOM 783 C CA . SER A 1 101 ? -1.547 -2.520 -22.362 1.00 93.75 101 SER A CA 1
ATOM 784 C C . SER A 1 101 ? -0.066 -2.829 -22.107 1.00 93.75 101 SER A C 1
ATOM 786 O O . SER A 1 101 ? 0.268 -3.715 -21.315 1.00 93.75 101 SER A O 1
ATOM 788 N N . PRO A 1 102 ? 0.852 -2.040 -22.701 1.00 92.56 102 PRO A N 1
ATOM 789 C CA . PRO A 1 102 ? 2.277 -2.146 -22.419 1.00 92.56 102 PRO A CA 1
ATOM 790 C C . PRO A 1 102 ? 2.571 -2.041 -20.914 1.00 92.56 102 PRO A C 1
ATOM 792 O O . PRO A 1 102 ? 2.041 -1.132 -20.253 1.00 92.56 102 PRO A O 1
ATOM 795 N N . PRO A 1 103 ? 3.420 -2.935 -20.369 1.00 94.19 103 PRO A N 1
ATOM 796 C CA . PRO A 1 103 ? 3.642 -3.012 -18.941 1.00 94.19 103 PRO A CA 1
ATOM 797 C C . PRO A 1 103 ? 4.278 -1.738 -18.401 1.00 94.19 103 PRO A C 1
ATOM 799 O O . PRO A 1 103 ? 5.253 -1.225 -18.949 1.00 94.19 103 PRO A O 1
ATOM 802 N N . LYS A 1 104 ? 3.726 -1.238 -17.296 1.00 94.19 104 LYS A N 1
ATOM 803 C CA . LYS A 1 104 ? 4.265 -0.093 -16.563 1.00 94.19 104 LYS A CA 1
ATOM 804 C C . LYS A 1 104 ? 4.381 -0.466 -15.097 1.00 94.19 104 LYS A C 1
ATOM 806 O O . LYS A 1 104 ? 3.378 -0.716 -14.433 1.00 94.19 104 LYS A O 1
ATOM 811 N N . MET A 1 105 ? 5.608 -0.463 -14.600 1.00 93.94 105 MET A N 1
ATOM 812 C CA . MET A 1 105 ? 5.927 -0.714 -13.202 1.00 93.94 105 MET A CA 1
ATOM 813 C C . MET A 1 1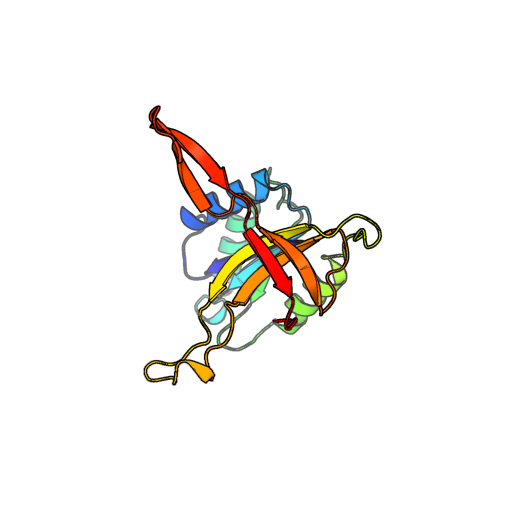05 ? 6.492 0.557 -12.577 1.00 93.94 105 MET A C 1
ATOM 815 O O . MET A 1 105 ? 7.321 1.230 -13.188 1.00 93.94 105 MET A O 1
ATOM 819 N N . ILE A 1 106 ? 6.041 0.882 -11.367 1.00 94.12 106 ILE A N 1
ATOM 820 C CA . ILE A 1 106 ? 6.659 1.913 -10.535 1.00 94.12 106 ILE A CA 1
ATOM 821 C C . ILE A 1 106 ? 7.590 1.213 -9.555 1.00 94.12 106 ILE A C 1
ATOM 823 O O . ILE A 1 106 ? 7.144 0.420 -8.724 1.00 94.12 106 ILE A O 1
ATOM 827 N N . VAL A 1 107 ? 8.882 1.515 -9.665 1.00 93.44 107 VAL A N 1
ATOM 828 C CA . VAL A 1 107 ? 9.905 1.057 -8.724 1.00 93.44 107 VAL A CA 1
ATOM 829 C C . VAL A 1 107 ? 9.858 1.953 -7.491 1.00 93.44 107 VAL A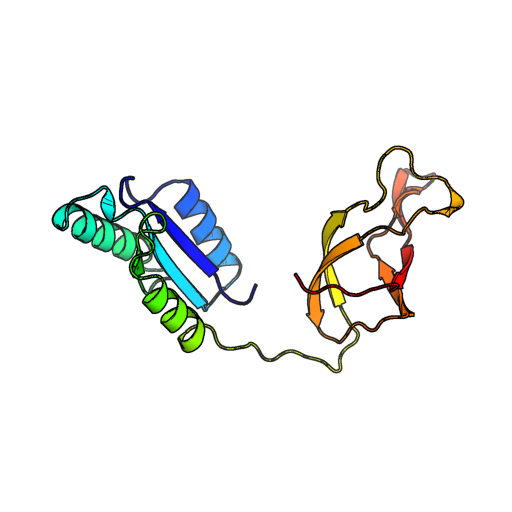 C 1
ATOM 831 O O . VAL A 1 107 ? 9.948 3.171 -7.608 1.00 93.44 107 VAL A O 1
ATOM 834 N N . ILE A 1 108 ? 9.705 1.346 -6.316 1.00 93.69 108 ILE A N 1
ATOM 835 C CA . ILE A 1 108 ? 9.673 2.049 -5.021 1.00 93.69 108 ILE A CA 1
ATOM 836 C C . ILE A 1 108 ? 10.878 1.700 -4.148 1.00 93.69 108 ILE A C 1
ATOM 838 O O . ILE A 1 108 ? 11.189 2.431 -3.214 1.00 93.69 108 ILE A O 1
ATOM 842 N N . ARG A 1 109 ? 11.543 0.571 -4.419 1.00 93.12 109 ARG A N 1
ATOM 843 C CA . ARG A 1 109 ? 12.720 0.099 -3.684 1.00 93.12 109 ARG A CA 1
ATOM 844 C C . ARG A 1 109 ? 13.696 -0.571 -4.644 1.00 93.12 109 ARG A C 1
ATOM 846 O O . ARG A 1 109 ? 13.273 -1.215 -5.601 1.00 93.12 109 ARG A O 1
ATOM 853 N N . SER A 1 110 ? 14.984 -0.462 -4.363 1.00 91.31 110 SER A N 1
ATOM 854 C CA . SER A 1 110 ? 16.040 -1.215 -5.037 1.00 91.31 110 SER A CA 1
ATOM 855 C C . SER A 1 110 ? 16.881 -1.946 -3.998 1.00 91.31 110 SER A C 1
ATOM 857 O O . SER A 1 110 ? 17.039 -1.480 -2.868 1.00 91.31 110 SER A O 1
ATOM 859 N N . PHE A 1 111 ? 17.380 -3.118 -4.371 1.00 89.31 111 PHE A N 1
ATOM 860 C CA . PHE A 1 111 ? 18.191 -3.966 -3.513 1.00 89.31 111 PHE A CA 1
ATOM 861 C C . PHE A 1 111 ? 19.375 -4.505 -4.303 1.00 89.31 111 PHE A C 1
ATOM 863 O O . PHE A 1 111 ? 19.213 -4.987 -5.428 1.00 89.31 111 PHE A O 1
ATOM 870 N N . ASP A 1 112 ? 20.544 -4.485 -3.674 1.00 89.06 112 ASP A N 1
ATOM 871 C CA . ASP A 1 112 ? 21.672 -5.294 -4.106 1.00 89.06 112 ASP A CA 1
ATOM 872 C C . ASP A 1 112 ? 21.602 -6.649 -3.392 1.00 89.06 112 ASP A C 1
ATOM 874 O O . ASP A 1 112 ? 21.509 -6.730 -2.166 1.00 89.06 112 ASP A O 1
ATOM 878 N N . VAL A 1 113 ? 21.588 -7.724 -4.174 1.00 87.31 113 VAL A N 1
ATOM 879 C CA . VAL A 1 113 ? 21.559 -9.103 -3.668 1.00 87.31 113 VAL A CA 1
ATOM 880 C C . VAL A 1 113 ? 22.962 -9.692 -3.504 1.00 87.31 113 VAL A C 1
ATOM 882 O O . VAL A 1 113 ? 23.098 -10.832 -3.045 1.00 87.31 113 VAL A O 1
ATOM 885 N N . ASN A 1 114 ? 24.002 -8.951 -3.887 1.00 88.12 114 ASN A N 1
ATOM 886 C CA . ASN A 1 114 ? 25.387 -9.381 -3.777 1.00 88.12 114 ASN A CA 1
ATOM 887 C C . ASN A 1 114 ? 25.877 -9.264 -2.332 1.00 88.12 114 ASN A C 1
ATOM 889 O O . ASN A 1 114 ? 25.756 -8.229 -1.681 1.00 88.12 114 ASN A O 1
ATOM 893 N N . LYS A 1 115 ? 26.450 -10.353 -1.813 1.00 85.94 115 LYS A N 1
ATOM 894 C CA . LYS A 1 115 ? 27.027 -10.370 -0.464 1.00 85.94 115 LYS A CA 1
ATOM 895 C C . LYS A 1 115 ? 28.447 -9.794 -0.490 1.00 85.94 115 LYS A C 1
ATOM 897 O O . LYS A 1 115 ? 29.166 -10.028 -1.468 1.00 85.94 115 LYS A O 1
ATOM 902 N N . PRO A 1 116 ? 28.900 -9.125 0.585 1.00 84.69 116 PRO A N 1
ATOM 903 C CA . PRO A 1 116 ? 30.295 -8.713 0.708 1.00 84.69 116 PRO A CA 1
ATOM 904 C C . PRO A 1 116 ? 31.249 -9.903 0.520 1.00 84.69 116 PRO A C 1
ATOM 906 O O . PRO A 1 116 ? 31.022 -10.968 1.091 1.00 84.69 116 PRO A O 1
ATOM 909 N N . GLY A 1 117 ? 32.300 -9.726 -0.287 1.00 83.44 117 GLY A N 1
ATOM 910 C CA . GLY A 1 117 ? 33.281 -10.779 -0.591 1.00 83.44 117 GLY A CA 1
ATOM 911 C C . GLY A 1 117 ? 32.894 -11.734 -1.727 1.00 83.44 117 GLY A C 1
ATOM 912 O O . GLY A 1 117 ? 33.585 -12.727 -1.932 1.00 83.44 117 GLY A O 1
ATOM 913 N N . SER A 1 118 ? 31.814 -11.455 -2.465 1.00 82.25 118 SER A N 1
ATOM 914 C CA . SER A 1 118 ? 31.462 -12.226 -3.666 1.00 82.25 118 SER A CA 1
ATOM 915 C C . SER A 1 118 ? 32.517 -12.042 -4.761 1.00 82.25 118 SER A C 1
ATOM 917 O O . SER A 1 118 ? 32.940 -10.923 -5.046 1.00 82.25 118 SER A O 1
ATOM 919 N N . GLU A 1 119 ? 32.930 -13.141 -5.391 1.00 82.56 119 GLU A N 1
ATOM 920 C CA . GLU A 1 119 ? 33.831 -13.091 -6.543 1.00 82.56 119 GLU A CA 1
ATOM 921 C C . GLU A 1 119 ? 33.157 -12.389 -7.730 1.00 82.56 119 GLU A C 1
ATOM 923 O O . GLU A 1 119 ? 31.960 -12.563 -7.965 1.00 82.56 119 GLU A O 1
ATOM 928 N N . GLY A 1 120 ? 33.934 -11.642 -8.525 1.00 77.50 120 GLY A N 1
ATOM 929 C CA . GLY A 1 120 ? 33.408 -10.854 -9.649 1.00 77.50 120 GLY A CA 1
ATOM 930 C C . GLY A 1 120 ? 32.601 -11.671 -10.667 1.00 77.50 120 GLY A C 1
ATOM 931 O O . GLY A 1 120 ? 31.640 -11.164 -11.238 1.00 77.50 120 GLY A O 1
ATOM 932 N N . ASN A 1 121 ? 32.924 -12.958 -10.833 1.00 79.88 121 ASN A N 1
ATOM 933 C CA . ASN A 1 121 ? 32.225 -13.863 -11.751 1.00 79.88 121 ASN A CA 1
ATOM 934 C C . ASN A 1 121 ? 30.865 -14.357 -11.226 1.00 79.88 121 ASN A C 1
ATOM 936 O O . ASN A 1 121 ? 30.055 -14.850 -12.007 1.00 79.88 121 ASN A O 1
ATOM 940 N N . ALA A 1 122 ? 30.609 -14.246 -9.920 1.00 80.06 122 ALA A N 1
ATOM 941 C CA . ALA A 1 122 ? 29.372 -14.690 -9.276 1.00 80.06 122 ALA A CA 1
ATOM 942 C C . ALA A 1 122 ? 28.394 -13.536 -8.987 1.00 80.06 122 ALA A C 1
ATOM 944 O O . ALA A 1 122 ? 27.353 -13.753 -8.359 1.00 80.06 122 ALA A O 1
ATOM 945 N N . MET A 1 123 ? 28.723 -12.319 -9.430 1.00 82.25 123 MET A N 1
ATOM 946 C CA . MET A 1 123 ? 27.897 -11.132 -9.225 1.00 82.25 123 MET A CA 1
ATOM 947 C C . MET A 1 123 ? 26.543 -11.287 -9.922 1.00 82.25 123 MET A C 1
ATOM 949 O O . MET A 1 123 ? 26.442 -11.642 -11.098 1.00 82.25 123 MET A O 1
ATOM 953 N N . LYS A 1 124 ? 25.481 -11.012 -9.174 1.00 85.81 124 LYS A N 1
ATOM 954 C CA . LYS A 1 124 ? 24.096 -10.981 -9.638 1.00 85.81 124 LYS A CA 1
ATOM 955 C C . LYS A 1 124 ? 23.691 -9.547 -9.960 1.00 85.81 124 LYS A C 1
ATOM 957 O O . LYS A 1 124 ? 24.240 -8.594 -9.415 1.00 85.81 124 LYS A O 1
ATOM 962 N N . GLY A 1 125 ? 22.711 -9.407 -10.850 1.00 86.38 125 GLY A N 1
ATOM 963 C CA . GLY A 1 125 ? 22.102 -8.109 -11.138 1.00 86.38 125 GLY A CA 1
ATOM 964 C C . GLY A 1 125 ? 21.309 -7.558 -9.950 1.00 86.38 125 GLY A C 1
ATOM 965 O O . GLY A 1 125 ? 20.936 -8.298 -9.039 1.00 86.38 125 GLY A O 1
ATOM 966 N N . GLU A 1 126 ? 21.030 -6.257 -9.992 1.00 89.06 126 GLU A N 1
ATOM 967 C CA . GLU A 1 126 ? 20.198 -5.566 -9.005 1.00 89.06 126 GLU A CA 1
ATOM 968 C C . GLU A 1 126 ? 18.742 -6.051 -9.034 1.00 89.06 126 GLU A C 1
ATOM 970 O O . GLU A 1 126 ? 18.221 -6.500 -10.061 1.00 89.06 126 GLU A O 1
ATOM 975 N N . VAL A 1 127 ? 18.057 -5.911 -7.900 1.00 93.06 127 VAL A N 1
ATOM 976 C CA . VAL A 1 127 ? 16.632 -6.218 -7.764 1.00 93.06 127 VAL A CA 1
ATOM 977 C C . VAL A 1 127 ? 15.849 -4.925 -7.575 1.00 93.06 127 VAL A C 1
ATOM 979 O O . VAL A 1 127 ? 16.021 -4.216 -6.587 1.00 93.06 127 VAL A O 1
ATOM 982 N N . ALA A 1 128 ? 14.941 -4.639 -8.507 1.00 93.44 128 ALA A N 1
ATOM 983 C CA . ALA A 1 128 ? 13.996 -3.534 -8.406 1.00 93.44 128 ALA A CA 1
ATOM 984 C C . ALA A 1 128 ? 12.650 -4.039 -7.869 1.00 93.44 128 ALA A C 1
ATOM 986 O O . ALA A 1 128 ? 11.976 -4.853 -8.500 1.00 93.44 128 ALA A O 1
ATOM 987 N N . GLY A 1 129 ? 12.256 -3.550 -6.696 1.00 93.94 129 GLY A N 1
ATOM 988 C CA . GLY A 1 129 ? 10.985 -3.853 -6.051 1.00 93.94 129 GLY A CA 1
ATOM 989 C C . GLY A 1 129 ? 9.951 -2.759 -6.294 1.00 93.94 129 GLY A C 1
ATOM 990 O O . GLY A 1 129 ? 10.204 -1.570 -6.070 1.00 93.94 129 GLY A O 1
ATOM 991 N N . GLY A 1 130 ? 8.747 -3.154 -6.698 1.00 93.00 130 GLY A N 1
ATOM 992 C CA . GLY A 1 130 ? 7.638 -2.220 -6.796 1.00 93.00 130 GLY A CA 1
ATOM 993 C C . GLY A 1 130 ? 6.346 -2.801 -7.325 1.00 93.00 130 GLY A C 1
ATOM 994 O O . GLY A 1 130 ? 6.125 -4.003 -7.244 1.00 93.00 130 GLY A O 1
ATOM 995 N N . SER A 1 131 ? 5.463 -1.922 -7.791 1.00 91.81 131 SER A N 1
ATOM 996 C CA . SER A 1 131 ? 4.092 -2.277 -8.166 1.00 91.81 131 SER A CA 1
ATOM 997 C C . SER A 1 131 ? 3.880 -2.122 -9.666 1.00 91.81 131 SER A C 1
ATOM 999 O O . SER A 1 131 ? 4.243 -1.101 -10.256 1.00 91.81 131 SER A O 1
ATOM 1001 N N . ILE A 1 132 ? 3.275 -3.134 -10.283 1.00 92.50 132 ILE A N 1
ATOM 1002 C CA . ILE A 1 132 ? 2.857 -3.095 -11.685 1.00 92.50 132 ILE A CA 1
ATOM 1003 C C . ILE A 1 132 ? 1.499 -2.395 -11.740 1.00 92.50 132 ILE A C 1
ATOM 1005 O O . ILE A 1 132 ? 0.543 -2.855 -11.125 1.00 92.50 132 ILE A O 1
ATOM 1009 N N . LEU A 1 133 ? 1.422 -1.277 -12.461 1.00 90.00 133 LEU A N 1
ATOM 1010 C CA . LEU A 1 133 ? 0.178 -0.525 -12.638 1.00 90.00 133 LEU A CA 1
ATOM 1011 C C . LEU A 1 133 ? -0.692 -1.096 -13.758 1.00 90.00 133 LEU A C 1
ATOM 1013 O O . LEU A 1 133 ? -1.913 -1.078 -13.666 1.00 90.00 133 LEU A O 1
ATOM 1017 N N . ARG A 1 134 ? -0.061 -1.554 -14.840 1.00 92.94 134 ARG A N 1
ATOM 1018 C CA . ARG A 1 134 ? -0.730 -2.138 -16.008 1.00 92.94 134 ARG A CA 1
ATOM 1019 C C . ARG A 1 134 ? 0.217 -3.053 -16.763 1.00 92.94 134 ARG A C 1
ATOM 1021 O O . ARG A 1 134 ? 1.435 -2.921 -16.615 1.00 92.94 134 ARG A O 1
ATOM 1028 N N . GLY A 1 135 ? -0.357 -3.895 -17.608 1.00 93.12 135 GLY A N 1
ATOM 1029 C CA . GLY A 1 135 ? 0.313 -4.878 -18.442 1.00 93.12 135 GLY A CA 1
ATOM 1030 C C . GLY A 1 135 ? 0.900 -6.041 -17.652 1.00 93.12 135 GLY A C 1
ATOM 1031 O O . GLY A 1 135 ? 0.732 -6.165 -16.440 1.00 93.12 135 GLY A O 1
ATOM 1032 N N . VAL A 1 136 ? 1.615 -6.906 -18.366 1.00 93.12 136 VAL A N 1
ATOM 1033 C CA . VAL A 1 136 ? 2.249 -8.100 -17.802 1.00 93.12 136 VAL A CA 1
ATOM 1034 C C . VAL A 1 136 ? 3.737 -8.077 -18.121 1.00 93.12 136 VAL A C 1
ATOM 1036 O O . VAL A 1 136 ? 4.123 -7.945 -19.282 1.00 93.12 136 VAL A O 1
ATOM 1039 N N . LEU A 1 137 ? 4.569 -8.221 -17.088 1.00 93.38 137 LEU A N 1
ATOM 1040 C CA . LEU A 1 137 ? 6.007 -8.427 -17.239 1.00 93.38 137 LEU A CA 1
ATOM 1041 C C . LEU A 1 137 ? 6.310 -9.915 -17.411 1.00 93.38 137 LEU A C 1
ATOM 1043 O O . LEU A 1 137 ? 5.703 -10.762 -16.756 1.00 93.38 137 LEU A O 1
ATOM 1047 N N . ARG A 1 138 ? 7.265 -10.235 -18.283 1.00 93.19 138 ARG A N 1
ATOM 1048 C CA . ARG A 1 138 ? 7.724 -11.608 -18.526 1.00 93.19 138 ARG A CA 1
ATOM 1049 C C . ARG A 1 138 ? 9.225 -11.730 -18.294 1.00 93.19 138 ARG A C 1
ATOM 1051 O O . ARG A 1 138 ? 9.985 -10.792 -18.526 1.00 93.19 138 ARG A O 1
ATOM 1058 N N . VAL A 1 139 ? 9.663 -12.912 -17.870 1.00 94.75 139 VAL A N 1
ATOM 1059 C CA . VAL A 1 139 ? 11.094 -13.236 -17.791 1.00 94.75 139 VAL A CA 1
ATOM 1060 C C . VAL A 1 139 ? 11.713 -13.131 -19.189 1.00 94.75 139 VAL A C 1
ATOM 1062 O O . VAL A 1 139 ? 11.067 -13.461 -20.184 1.00 94.75 139 VAL A O 1
ATOM 1065 N N . ASN A 1 140 ? 12.953 -12.651 -19.265 1.00 94.38 140 ASN A N 1
ATOM 1066 C CA . ASN A 1 140 ? 13.697 -12.323 -20.486 1.00 94.38 140 ASN A CA 1
ATOM 1067 C C . ASN A 1 140 ? 13.167 -11.132 -21.300 1.00 94.38 140 ASN A C 1
ATOM 1069 O O . ASN A 1 140 ? 13.724 -10.826 -22.355 1.00 94.38 140 ASN A O 1
ATOM 1073 N N . GLN A 1 141 ? 12.149 -10.418 -20.819 1.00 94.00 141 GLN A N 1
ATOM 1074 C CA . GLN A 1 141 ? 11.684 -9.194 -21.461 1.00 94.00 141 GLN A CA 1
ATOM 1075 C C . GLN A 1 141 ? 12.715 -8.066 -21.306 1.00 94.00 141 GLN A C 1
ATOM 1077 O O . GLN A 1 141 ? 13.291 -7.874 -20.231 1.00 94.00 141 GLN A O 1
ATOM 1082 N N . LEU A 1 142 ? 12.932 -7.316 -22.390 1.00 95.06 142 LEU A N 1
ATOM 1083 C CA . LEU A 1 142 ? 13.691 -6.069 -22.362 1.00 95.06 142 LEU A CA 1
ATOM 1084 C C . LEU A 1 142 ? 12.825 -4.963 -21.764 1.00 95.06 142 LEU A C 1
ATOM 1086 O O . LEU A 1 142 ? 11.676 -4.775 -22.167 1.00 95.06 142 LEU A O 1
ATOM 1090 N N . ILE A 1 143 ? 13.392 -4.245 -20.805 1.00 94.56 143 ILE A N 1
ATOM 1091 C CA . ILE A 1 143 ? 12.737 -3.158 -20.091 1.00 94.56 143 ILE A CA 1
ATOM 1092 C C . ILE A 1 143 ? 13.569 -1.887 -20.195 1.00 94.56 143 ILE A C 1
ATOM 1094 O O . ILE A 1 143 ? 14.796 -1.926 -20.293 1.00 94.56 143 ILE A O 1
ATOM 1098 N N . GLU A 1 144 ? 12.875 -0.759 -20.146 1.00 95.31 144 GLU A N 1
ATOM 1099 C CA . GLU A 1 144 ? 13.466 0.568 -20.080 1.00 95.31 144 GLU A CA 1
ATOM 1100 C C . GLU A 1 144 ? 13.142 1.175 -18.713 1.00 95.31 144 GLU A C 1
ATOM 1102 O O . GLU A 1 144 ? 11.976 1.282 -18.326 1.00 95.31 144 GLU A O 1
ATOM 1107 N N . VAL A 1 145 ? 14.174 1.575 -17.977 1.00 94.00 145 VAL A N 1
ATOM 1108 C CA . VAL A 1 145 ? 14.040 2.264 -16.696 1.00 94.00 145 VAL A CA 1
ATOM 1109 C C . VAL A 1 145 ? 14.145 3.764 -16.942 1.00 94.00 145 VAL A C 1
ATOM 1111 O O . VAL A 1 145 ? 15.178 4.268 -17.389 1.00 94.00 145 VAL A O 1
ATOM 1114 N N . ARG A 1 146 ? 13.064 4.479 -16.618 1.00 92.75 146 ARG A N 1
ATOM 1115 C CA . ARG A 1 146 ? 12.979 5.945 -16.642 1.00 92.75 146 ARG A CA 1
ATOM 1116 C C . ARG A 1 146 ? 12.788 6.476 -15.215 1.00 92.75 146 ARG A C 1
ATOM 1118 O O . ARG A 1 146 ? 12.051 5.846 -14.458 1.00 92.75 146 ARG A O 1
ATOM 1125 N N . PRO A 1 147 ? 13.410 7.610 -14.835 1.00 90.94 147 PRO A N 1
ATOM 1126 C CA . PRO A 1 147 ? 14.162 8.549 -15.682 1.00 90.94 147 PRO A CA 1
ATOM 1127 C C . PRO A 1 147 ? 15.582 8.088 -16.067 1.00 90.94 147 PRO A C 1
ATOM 1129 O O . PRO A 1 147 ? 16.200 8.709 -16.927 1.00 90.94 147 PRO A O 1
ATOM 1132 N N . GLY A 1 148 ? 16.075 6.992 -15.484 1.00 90.44 148 GLY A N 1
ATOM 1133 C CA . GLY A 1 148 ? 17.406 6.454 -15.762 1.00 90.44 148 GLY A CA 1
ATOM 1134 C C . GLY A 1 148 ? 18.510 7.265 -15.079 1.00 90.44 148 GLY A C 1
ATOM 1135 O O . GLY A 1 148 ? 18.332 7.735 -13.955 1.00 90.44 148 GLY A O 1
ATOM 1136 N N . ILE A 1 149 ? 19.652 7.420 -15.744 1.00 89.50 149 ILE A N 1
ATOM 1137 C CA . ILE A 1 149 ? 20.797 8.169 -15.218 1.00 89.50 149 ILE A CA 1
ATOM 1138 C C . ILE A 1 149 ? 20.533 9.664 -15.395 1.00 89.50 149 ILE A C 1
ATOM 1140 O O . ILE A 1 149 ? 20.351 10.143 -16.517 1.00 89.50 149 ILE A O 1
ATOM 1144 N N . VAL A 1 150 ? 20.538 10.394 -14.280 1.00 90.19 150 VAL A N 1
ATOM 1145 C CA . VAL A 1 150 ? 20.422 11.854 -14.262 1.00 90.19 150 VAL A CA 1
ATOM 1146 C C . VAL A 1 150 ? 21.824 12.457 -14.265 1.00 90.19 150 VAL A C 1
ATOM 1148 O O . VAL A 1 150 ? 22.585 12.280 -13.316 1.00 90.19 150 VAL A O 1
ATOM 1151 N N . GLY A 1 151 ? 22.165 13.166 -15.336 1.00 89.06 151 GLY A N 1
ATOM 1152 C CA . GLY A 1 151 ? 23.413 13.909 -15.489 1.00 89.06 151 GLY A CA 1
ATOM 1153 C C . GLY A 1 151 ? 23.167 15.387 -15.780 1.00 89.06 151 GLY A C 1
ATOM 1154 O O . GLY A 1 151 ? 22.026 15.851 -15.825 1.00 89.06 151 GLY A O 1
ATOM 1155 N N . LYS A 1 152 ? 24.250 16.131 -16.004 1.00 89.44 152 LYS A N 1
ATOM 1156 C CA . LYS A 1 152 ? 24.206 17.497 -16.535 1.00 89.44 152 LYS A CA 1
ATOM 1157 C C . LYS A 1 152 ? 24.907 17.521 -17.886 1.00 89.44 152 LYS A C 1
ATOM 1159 O O . LYS A 1 152 ? 25.960 16.905 -18.026 1.00 89.44 152 LYS A O 1
ATOM 1164 N N . ASP A 1 153 ? 24.329 18.216 -18.856 1.00 86.38 153 ASP A N 1
ATOM 1165 C CA . ASP A 1 153 ? 25.033 18.536 -20.100 1.00 86.38 153 ASP A CA 1
ATOM 1166 C C . ASP A 1 153 ? 26.079 19.639 -19.871 1.00 86.38 153 ASP A C 1
ATOM 1168 O O . ASP A 1 153 ? 26.100 20.289 -18.824 1.00 86.38 153 ASP A O 1
ATOM 1172 N N . GLU A 1 154 ? 26.921 19.890 -20.877 1.00 85.50 154 GLU A N 1
ATOM 1173 C CA . GLU A 1 154 ? 27.956 20.942 -20.872 1.00 85.50 154 GLU A CA 1
ATOM 1174 C C . GLU A 1 154 ? 27.395 22.346 -20.561 1.00 85.50 154 GLU A C 1
ATOM 1176 O O . GLU A 1 154 ? 28.104 23.210 -20.056 1.00 85.50 154 GLU A O 1
ATOM 1181 N N . LEU A 1 155 ? 26.095 22.552 -20.798 1.00 83.38 155 LEU A N 1
ATOM 1182 C CA . LEU A 1 155 ? 25.350 23.787 -20.527 1.00 83.38 155 LEU A CA 1
ATOM 1183 C C . LEU A 1 155 ? 24.679 23.821 -19.137 1.00 83.38 155 LEU A C 1
ATOM 1185 O O . LEU A 1 155 ? 23.927 24.744 -18.838 1.00 83.38 155 LEU A O 1
ATOM 1189 N N . GLY A 1 156 ? 24.895 22.810 -18.289 1.00 86.50 156 GLY A N 1
ATOM 1190 C CA . GLY A 1 156 ? 24.327 22.722 -16.937 1.00 86.50 156 GLY A CA 1
ATOM 1191 C C . GLY A 1 156 ? 22.871 22.241 -16.861 1.00 86.50 156 GLY A C 1
ATOM 1192 O O . GLY A 1 156 ? 22.347 22.084 -15.756 1.00 86.50 156 GLY A O 1
ATOM 1193 N N . ASN A 1 157 ? 22.232 21.963 -18.002 1.00 89.12 157 ASN A N 1
ATOM 1194 C CA . ASN A 1 157 ? 20.862 21.447 -18.073 1.00 89.12 157 ASN A CA 1
ATOM 1195 C C . ASN A 1 157 ? 20.782 19.974 -17.635 1.00 89.12 157 ASN A C 1
ATOM 1197 O O . ASN A 1 157 ? 21.712 19.211 -17.915 1.00 89.12 157 ASN A O 1
ATOM 1201 N N . PRO A 1 158 ? 19.681 19.546 -16.984 1.00 87.62 158 PRO A N 1
ATOM 1202 C CA . PRO A 1 158 ? 19.502 18.155 -16.590 1.00 87.62 158 PRO A CA 1
ATOM 1203 C C . PRO A 1 158 ? 19.313 17.266 -17.824 1.00 87.62 158 PRO A C 1
ATOM 1205 O O . PRO A 1 158 ? 18.396 17.468 -18.620 1.00 87.62 158 PRO A O 1
ATOM 1208 N N . LYS A 1 159 ? 20.169 16.254 -17.956 1.00 90.75 159 LYS A N 1
ATOM 1209 C CA . LYS A 1 159 ? 20.088 15.225 -18.993 1.00 90.75 159 LYS A CA 1
ATOM 1210 C C . LYS A 1 159 ? 19.668 13.903 -18.380 1.00 90.75 159 LYS A C 1
ATOM 1212 O O . LYS A 1 159 ? 20.288 13.428 -17.433 1.00 90.75 159 LYS A O 1
ATOM 1217 N N . TYR A 1 160 ? 18.643 13.294 -18.960 1.00 92.69 160 TYR A N 1
ATOM 1218 C CA . TYR A 1 160 ? 18.095 12.014 -18.525 1.00 92.69 160 TYR A CA 1
ATOM 1219 C C . TYR A 1 160 ? 18.418 10.956 -19.572 1.00 92.69 160 TYR A C 1
ATOM 1221 O O . TYR A 1 160 ? 17.969 11.060 -20.714 1.00 92.69 160 TYR A O 1
ATOM 1229 N N . THR A 1 161 ? 19.213 9.956 -19.198 1.00 92.44 161 THR A N 1
ATOM 1230 C CA . THR A 1 161 ? 19.575 8.854 -20.097 1.00 92.44 161 THR A CA 1
ATOM 1231 C C . THR A 1 161 ? 18.887 7.576 -19.627 1.00 92.44 161 THR A C 1
ATOM 1233 O O . THR A 1 161 ? 19.201 7.103 -18.532 1.00 92.44 161 THR A O 1
ATOM 1236 N N . PRO A 1 162 ? 17.953 7.007 -20.412 1.00 94.19 162 PRO A N 1
ATOM 1237 C CA . PRO A 1 162 ? 17.247 5.797 -20.014 1.00 94.19 162 PRO A CA 1
ATOM 1238 C C . PRO A 1 162 ? 18.207 4.611 -19.907 1.00 94.19 162 PRO A C 1
ATOM 1240 O O . PRO A 1 162 ? 19.160 4.492 -20.679 1.00 94.19 162 PRO A O 1
ATOM 1243 N N . ILE A 1 163 ? 17.933 3.716 -18.958 1.00 94.00 163 ILE A N 1
ATOM 1244 C CA . ILE A 1 163 ? 18.695 2.476 -18.786 1.00 94.00 163 ILE A CA 1
ATOM 1245 C C . ILE A 1 163 ? 17.890 1.340 -19.402 1.00 94.00 163 ILE A C 1
ATOM 1247 O O . ILE A 1 163 ? 16.726 1.143 -19.056 1.00 94.00 163 ILE A O 1
ATOM 1251 N N . TYR A 1 164 ? 18.519 0.568 -20.279 1.00 94.62 164 TYR A N 1
ATOM 1252 C CA . TYR A 1 164 ? 17.927 -0.646 -20.826 1.00 94.62 164 TYR A CA 1
ATOM 1253 C C . TYR A 1 164 ? 18.462 -1.853 -20.070 1.00 94.62 164 TYR A C 1
ATOM 1255 O O . TYR A 1 164 ? 19.668 -1.996 -19.883 1.00 94.62 164 TYR A O 1
ATOM 1263 N N . SER A 1 165 ? 17.560 -2.722 -19.633 1.00 93.69 165 SER A N 1
ATOM 1264 C CA . SER A 1 165 ? 17.910 -3.943 -18.912 1.00 93.69 165 SER A CA 1
ATOM 1265 C C . SER A 1 165 ? 17.027 -5.105 -19.357 1.00 93.69 165 SER A C 1
ATOM 1267 O O . SER A 1 165 ? 16.068 -4.932 -20.114 1.00 93.69 165 SER A O 1
ATOM 1269 N N . ARG A 1 166 ? 17.361 -6.313 -18.911 1.00 94.62 166 ARG A N 1
ATOM 1270 C CA . ARG A 1 166 ? 16.592 -7.532 -19.164 1.00 94.62 166 ARG A CA 1
ATOM 1271 C C . ARG A 1 166 ? 16.152 -8.135 -17.842 1.00 94.62 166 ARG A C 1
ATOM 1273 O O . ARG A 1 166 ? 16.957 -8.294 -16.930 1.00 94.62 166 ARG A O 1
ATOM 1280 N N . ILE A 1 167 ? 14.888 -8.535 -17.768 1.00 94.31 167 ILE A N 1
ATOM 1281 C CA . ILE A 1 167 ? 14.365 -9.236 -16.596 1.00 94.31 167 ILE 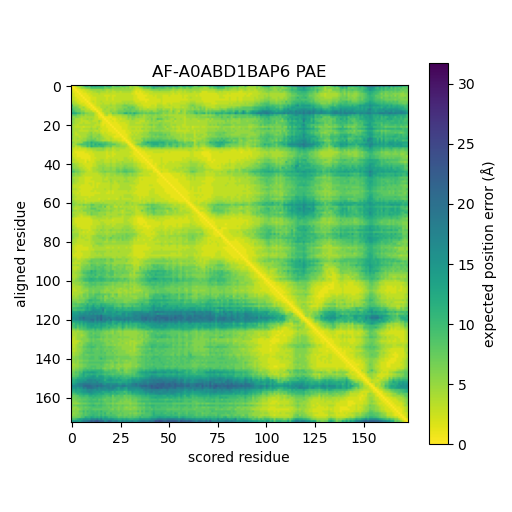A CA 1
ATOM 1282 C C . ILE A 1 167 ? 14.976 -10.639 -16.535 1.00 94.31 167 ILE A C 1
ATOM 1284 O O . ILE A 1 167 ? 14.702 -11.469 -17.400 1.00 94.31 167 ILE A O 1
ATOM 1288 N N . ILE A 1 168 ? 15.774 -10.908 -15.501 1.00 92.94 168 ILE A N 1
ATOM 1289 C CA . ILE A 1 168 ? 16.359 -12.235 -15.251 1.00 92.94 168 ILE A CA 1
ATOM 1290 C C . ILE A 1 168 ? 15.402 -13.121 -14.449 1.00 92.94 168 ILE A C 1
ATOM 1292 O O . ILE A 1 168 ? 15.268 -14.306 -14.739 1.00 92.94 168 ILE A O 1
ATOM 1296 N N . ASN A 1 169 ? 14.726 -12.555 -13.449 1.00 92.00 169 ASN A N 1
ATOM 1297 C CA . ASN A 1 169 ? 13.788 -13.276 -12.595 1.00 92.00 169 ASN A CA 1
ATOM 1298 C C . ASN A 1 169 ? 12.664 -12.345 -12.110 1.00 92.00 169 ASN A C 1
ATOM 1300 O O . ASN A 1 169 ? 12.851 -11.129 -12.053 1.00 92.00 169 ASN A O 1
ATOM 1304 N N . LEU A 1 170 ? 11.515 -12.921 -11.759 1.00 91.50 170 LEU A N 1
ATOM 1305 C CA . LEU A 1 170 ? 10.372 -12.235 -11.162 1.00 91.50 170 LEU A CA 1
ATOM 1306 C C . LEU A 1 170 ? 9.991 -12.955 -9.868 1.00 91.50 170 LEU A C 1
ATOM 1308 O O . LEU A 1 170 ? 9.650 -14.135 -9.890 1.00 91.50 170 LEU A O 1
ATOM 1312 N N . THR A 1 171 ? 10.017 -12.227 -8.756 1.00 87.81 171 THR A N 1
ATOM 1313 C CA . THR A 1 171 ? 9.621 -12.738 -7.440 1.00 87.81 171 THR A CA 1
ATOM 1314 C C . THR A 1 171 ? 8.411 -11.953 -6.954 1.00 87.81 171 THR A C 1
ATOM 1316 O O . THR A 1 171 ? 8.433 -10.723 -6.962 1.00 87.81 171 THR A O 1
ATOM 1319 N N . LEU A 1 172 ? 7.362 -12.661 -6.534 1.00 77.56 172 LEU A N 1
ATOM 1320 C CA . LEU A 1 172 ? 6.221 -12.079 -5.829 1.00 77.56 172 LEU A CA 1
ATOM 1321 C C . LEU A 1 172 ? 6.543 -12.082 -4.329 1.00 77.56 172 LEU A C 1
ATOM 1323 O O . LEU A 1 172 ? 6.944 -13.119 -3.798 1.00 77.56 172 LEU A O 1
ATOM 1327 N N . CYS A 1 173 ? 6.423 -10.919 -3.689 1.00 58.31 173 CYS A N 1
ATOM 1328 C CA . CYS A 1 173 ? 6.553 -10.752 -2.242 1.00 58.31 173 CYS A CA 1
ATOM 1329 C C . CYS A 1 173 ? 5.180 -10.692 -1.584 1.00 58.31 173 CYS A C 1
ATOM 1331 O O . CYS A 1 173 ? 4.257 -10.143 -2.229 1.00 58.31 173 CYS A O 1
#

InterPro domains:
  IPR000795 Translational (tr)-type GTP-binding domain [PF00009] (1-93)
  IPR009000 Translation protein, beta-barrel domain superfamily [SSF50447] (97-171)
  IPR027417 P-loop containing nucleoside triphosphate hydrolase [G3DSA:3.40.50.300] (1-97)
  IPR027417 P-loop containing nucleoside triphosphate hydrolase [SSF52540] (1-95)
  IPR050543 Eukaryotic Initiation Factor 2 Gamma Subunit [PTHR42854] (1-170)

Nearest PDB structures (foldseek):
  8ppl-assembly1_It  TM=9.890E-01  e=9.847E-23  Homo sapiens
  8qzz-assembly1_A  TM=9.271E-01  e=2.393E-23  Homo sapiens
  5dsz-assembly2_B  TM=9.280E-01  e=3.083E-18  Saccharolobus solfataricus
  4rd1-assembly1_A  TM=9.357E-01  e=4.836E-18  Saccharolobus solfataricus P2
  2qn6-assembly1_A  TM=8.835E-01  e=1.641E-17  Saccharolobus solfataricus P2

Radius of gyration: 22.41 Å; Cα contacts (8 Å, |Δi|>4): 240; chains: 1; bounding box: 52×38×52 Å

Secondary structure (DSSP, 8-state):
---EEEEEETTS-SS-HHHHHHHHHHHHTT---EEEEEE-GGGS-HHHHHHHHHHHHHHHTTSTTTT--EEE-BTTTTBTHHHHHHHHHHHSPPP---SSSPPEEEEEEEE--PPTT--GGGPPPPEEEEEEEES---TT-EEEEEEEEEEE-TTS-EEEEEEEEE-------

Mean predicted aligned error: 7.07 Å

Foldseek 3Di:
DQEEEQEDELPDDPPDPVSVVVQVVCQVVLRLHYAYEHEPCVVDDPVSSVVVVVSVQVVCVPGSCNVHHYHYAYPPVGPCVVVVVVSCPPRRDDDDAAAPDDKDWDFPDKDQPDDPPDDPVPGDDIDTDTDIRHHDDDAQDKDKDPQDDWDADPVRDTDGDIDIDGHHDDDDD